Protein AF-A0A2X1B9Z1-F1 (afdb_monomer_lite)

Radius of gyration: 14.03 Å; chains: 1; bounding box: 38×22×34 Å

pLDDT: mean 78.72, std 18.38, range [37.22, 97.19]

Sequence (74 aa):
MNINEFPIRSGMANIYYSATKSDGGRLLLTNQRLIFCAHALNINPKLYWELSLKEVNRAELGLNLLISQRKSSM

Structure (mmCIF, N/CA/C/O backbone):
data_AF-A0A2X1B9Z1-F1
#
_entry.id   AF-A0A2X1B9Z1-F1
#
loop_
_atom_site.group_PDB
_atom_site.id
_atom_site.type_symbol
_atom_site.label_atom_id
_atom_site.label_alt_id
_atom_site.label_comp_id
_atom_site.label_asym_id
_atom_site.label_entity_id
_atom_site.label_seq_id
_atom_site.pdbx_PDB_ins_code
_atom_site.Cartn_x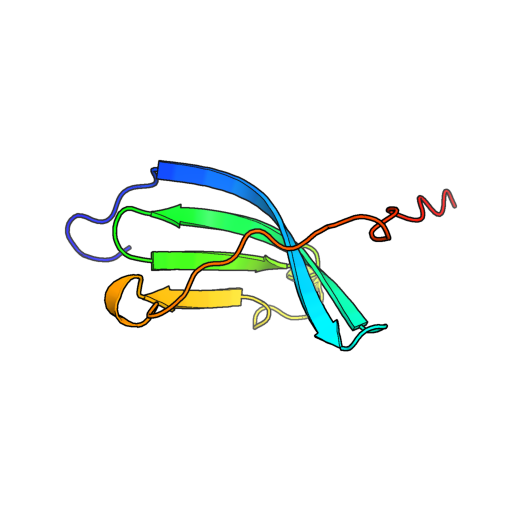
_atom_site.Cartn_y
_atom_site.Cartn_z
_atom_site.occupancy
_atom_site.B_iso_or_equiv
_atom_site.auth_seq_id
_atom_site.auth_comp_id
_atom_site.auth_asym_id
_atom_site.auth_atom_id
_atom_site.pdbx_PDB_model_num
ATOM 1 N N . MET A 1 1 ? -0.193 4.394 14.589 1.00 64.06 1 MET A N 1
ATOM 2 C CA . MET A 1 1 ? -1.400 3.739 14.040 1.00 64.06 1 MET A CA 1
ATOM 3 C C . MET A 1 1 ? -2.589 4.5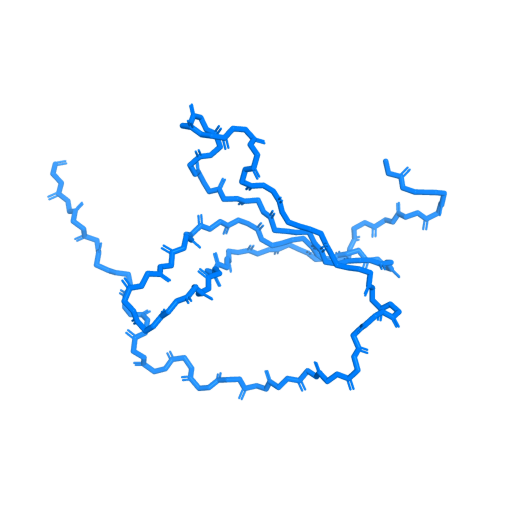87 14.427 1.00 64.06 1 MET A C 1
ATOM 5 O O . MET A 1 1 ? -2.592 5.092 15.545 1.00 64.06 1 MET A O 1
ATOM 9 N N . ASN A 1 2 ? -3.528 4.801 13.507 1.00 77.69 2 ASN A N 1
ATOM 10 C CA . ASN A 1 2 ? -4.746 5.549 13.812 1.00 77.69 2 ASN A CA 1
ATOM 11 C C . ASN A 1 2 ? -5.608 4.786 14.827 1.00 77.69 2 ASN A C 1
ATOM 13 O O . ASN A 1 2 ? -5.448 3.580 15.026 1.00 77.69 2 ASN A O 1
ATOM 17 N N . ILE A 1 3 ? -6.529 5.495 15.479 1.00 90.38 3 ILE A N 1
ATOM 18 C CA . ILE A 1 3 ? -7.475 4.891 16.423 1.00 90.38 3 ILE A CA 1
ATOM 19 C C . ILE A 1 3 ? -8.271 3.799 15.689 1.00 90.38 3 ILE A C 1
ATOM 21 O O . ILE A 1 3 ? -8.799 4.042 14.602 1.00 90.38 3 ILE A O 1
ATOM 25 N N . ASN A 1 4 ? -8.348 2.600 16.276 1.00 93.38 4 ASN A N 1
ATOM 26 C CA . ASN A 1 4 ? -9.020 1.417 15.714 1.00 93.38 4 ASN A CA 1
ATOM 27 C C . ASN A 1 4 ? -8.479 0.952 14.348 1.00 93.38 4 ASN A C 1
ATOM 29 O O . ASN A 1 4 ? -9.207 0.352 13.551 1.00 93.38 4 ASN A O 1
ATOM 33 N N . GLU A 1 5 ? -7.215 1.249 14.048 1.00 95.12 5 GLU A N 1
ATOM 34 C CA . GLU A 1 5 ? -6.546 0.740 12.858 1.00 95.12 5 GLU A CA 1
ATOM 35 C C . GLU A 1 5 ? -5.884 -0.613 13.142 1.00 95.12 5 GLU A C 1
ATOM 37 O O . GLU A 1 5 ? -5.091 -0.739 14.075 1.00 95.12 5 GLU A O 1
ATOM 42 N N . PHE A 1 6 ? -6.168 -1.615 12.311 1.00 94.44 6 PHE A N 1
ATOM 43 C CA . PHE A 1 6 ? -5.563 -2.941 12.405 1.00 94.44 6 PHE A CA 1
ATOM 44 C C . PHE A 1 6 ? -5.187 -3.495 11.022 1.00 94.44 6 PHE A C 1
ATOM 46 O O . PHE A 1 6 ? -5.824 -3.163 10.013 1.00 94.44 6 PHE A O 1
ATOM 53 N N . PRO A 1 7 ? -4.129 -4.323 10.942 1.00 95.38 7 PRO A N 1
ATOM 54 C CA . PRO A 1 7 ? -3.687 -4.907 9.683 1.00 95.38 7 PRO A CA 1
ATOM 55 C C . PRO A 1 7 ? -4.698 -5.945 9.174 1.00 95.38 7 PRO A C 1
ATOM 57 O O . PRO A 1 7 ? -5.159 -6.792 9.932 1.00 95.38 7 PRO A O 1
ATOM 60 N N . ILE A 1 8 ? -5.002 -5.905 7.875 1.00 97.19 8 ILE A N 1
ATOM 61 C CA . ILE A 1 8 ? -5.818 -6.914 7.182 1.00 97.19 8 ILE A CA 1
ATOM 62 C C . ILE A 1 8 ? -4.910 -7.888 6.430 1.00 97.19 8 ILE A C 1
ATOM 64 O O . ILE A 1 8 ? -5.057 -9.102 6.544 1.00 97.19 8 ILE A O 1
ATOM 68 N N . ARG A 1 9 ? -3.967 -7.366 5.633 1.00 95.69 9 ARG A N 1
ATOM 69 C CA . ARG A 1 9 ? -3.073 -8.187 4.805 1.00 95.69 9 ARG A CA 1
ATOM 70 C C . ARG A 1 9 ? -1.783 -7.452 4.477 1.00 95.69 9 ARG A C 1
ATOM 72 O O . ARG A 1 9 ? -1.781 -6.237 4.332 1.00 95.69 9 ARG A O 1
ATOM 79 N N . SER A 1 10 ? -0.698 -8.198 4.288 1.00 93.56 10 SER A N 1
ATOM 80 C CA . SER A 1 10 ? 0.543 -7.662 3.722 1.00 93.56 10 SER A CA 1
ATOM 81 C C . SER A 1 10 ? 1.073 -8.540 2.592 1.00 93.56 10 SER A C 1
ATOM 83 O O . SER A 1 10 ? 0.749 -9.728 2.516 1.00 93.56 10 SER A O 1
ATOM 85 N N . GLY A 1 11 ? 1.874 -7.950 1.707 1.00 90.81 11 GLY A N 1
ATOM 86 C CA . GLY A 1 11 ? 2.494 -8.649 0.587 1.00 90.81 11 GLY A CA 1
ATOM 87 C C . GLY A 1 11 ? 3.608 -7.839 -0.067 1.00 90.81 11 GLY A C 1
ATOM 88 O O . GLY A 1 11 ? 3.800 -6.663 0.242 1.00 90.81 11 GLY A O 1
ATOM 89 N N . MET A 1 12 ? 4.349 -8.483 -0.966 1.00 89.88 12 MET A N 1
ATOM 90 C CA . MET A 1 12 ? 5.319 -7.789 -1.813 1.00 89.88 12 MET A CA 1
ATOM 91 C C . MET A 1 12 ? 4.580 -7.020 -2.906 1.00 89.88 12 MET A C 1
ATOM 93 O O . MET A 1 12 ? 3.612 -7.528 -3.473 1.00 89.88 12 MET A O 1
ATOM 97 N N . ALA A 1 13 ? 5.039 -5.810 -3.196 1.00 88.81 13 ALA A N 1
ATOM 98 C CA . ALA A 1 13 ? 4.475 -4.963 -4.235 1.00 88.81 13 ALA A CA 1
ATOM 99 C C . ALA A 1 13 ? 5.565 -4.103 -4.873 1.00 88.81 13 ALA A C 1
ATOM 101 O O . ALA A 1 13 ? 6.613 -3.868 -4.274 1.00 88.81 13 ALA A O 1
ATOM 102 N N . ASN A 1 14 ? 5.275 -3.592 -6.066 1.00 86.81 14 ASN A N 1
ATOM 103 C CA . ASN A 1 14 ? 6.080 -2.569 -6.716 1.00 86.81 14 ASN A CA 1
ATOM 104 C C . ASN A 1 14 ? 5.218 -1.321 -6.908 1.00 86.81 14 ASN A C 1
ATOM 106 O O . ASN A 1 14 ? 4.068 -1.437 -7.338 1.00 86.81 14 ASN A O 1
ATOM 110 N N . ILE A 1 15 ? 5.779 -0.147 -6.632 1.00 84.31 15 ILE A N 1
ATOM 111 C CA . ILE A 1 15 ? 5.192 1.133 -7.032 1.00 84.31 15 ILE A CA 1
ATOM 112 C C . ILE A 1 15 ? 5.860 1.589 -8.329 1.00 84.31 15 ILE A C 1
ATOM 114 O O . ILE A 1 15 ? 7.086 1.590 -8.428 1.00 84.31 15 ILE A O 1
ATOM 118 N N . TYR A 1 16 ? 5.064 1.943 -9.337 1.00 83.62 16 TYR A N 1
ATOM 119 C CA . TYR A 1 16 ? 5.555 2.403 -10.637 1.00 83.62 16 TYR A CA 1
ATOM 120 C C . TYR A 1 16 ? 5.420 3.918 -10.727 1.00 83.62 16 TYR A C 1
ATOM 122 O O . TYR A 1 16 ? 4.323 4.451 -10.593 1.00 83.62 16 TYR A O 1
ATOM 130 N N . TYR A 1 17 ? 6.532 4.603 -10.984 1.00 81.00 17 TYR A N 1
ATOM 131 C CA . TYR A 1 17 ? 6.553 6.044 -11.259 1.00 81.00 17 TYR A CA 1
ATOM 132 C C . TYR A 1 17 ? 6.529 6.328 -12.765 1.00 81.00 17 TYR A C 1
ATOM 134 O O . TYR A 1 17 ? 6.114 7.399 -13.198 1.00 81.00 17 TYR A O 1
ATOM 142 N N . SER A 1 18 ? 6.996 5.370 -13.567 1.00 81.25 18 SER A N 1
ATOM 143 C CA . SER A 1 18 ? 6.935 5.368 -15.029 1.00 81.25 18 SER A CA 1
ATOM 144 C C . SER A 1 18 ? 7.039 3.928 -15.548 1.00 81.25 18 SER A C 1
ATOM 146 O O . SER A 1 18 ? 7.224 2.993 -14.768 1.00 81.25 18 SER A O 1
ATOM 148 N N . ALA A 1 19 ? 6.981 3.739 -16.869 1.00 77.12 19 ALA A N 1
ATOM 149 C CA . ALA A 1 19 ? 7.148 2.424 -17.498 1.00 77.12 19 ALA A CA 1
ATOM 150 C C . ALA A 1 19 ? 8.505 1.751 -17.200 1.00 77.12 19 ALA A C 1
ATOM 152 O O . ALA A 1 19 ? 8.619 0.533 -17.301 1.00 77.12 19 ALA A O 1
ATOM 153 N N . THR A 1 20 ? 9.534 2.526 -16.843 1.00 78.56 20 THR A N 1
ATOM 154 C CA . THR A 1 20 ? 10.905 2.032 -16.622 1.00 78.56 20 THR A CA 1
ATOM 155 C C . THR A 1 20 ? 11.417 2.255 -15.202 1.00 78.56 20 THR A C 1
ATOM 157 O O . THR A 1 20 ? 12.488 1.755 -14.862 1.00 78.56 20 THR A O 1
ATOM 160 N N . LYS A 1 21 ? 10.679 2.995 -14.365 1.00 80.31 21 LYS A N 1
ATOM 161 C CA . LYS A 1 21 ? 11.073 3.308 -12.990 1.00 80.31 21 LYS A CA 1
ATOM 162 C C . LYS A 1 21 ? 10.044 2.774 -12.005 1.00 80.31 21 LYS A C 1
ATOM 164 O O . LYS A 1 21 ? 8.901 3.236 -11.972 1.00 80.31 21 LYS A O 1
ATOM 169 N N . SER A 1 22 ? 10.490 1.859 -11.154 1.00 83.94 22 SER A N 1
ATOM 170 C CA . SER A 1 22 ? 9.686 1.283 -10.083 1.00 83.94 22 SER A CA 1
ATOM 171 C C . SER A 1 22 ? 10.524 1.003 -8.849 1.00 83.94 22 SER A C 1
ATOM 173 O O . SER A 1 22 ? 11.662 0.558 -8.992 1.00 83.94 22 SER A O 1
ATOM 175 N N . ASP A 1 23 ? 9.918 1.136 -7.675 1.00 85.50 23 ASP A N 1
ATOM 176 C CA . ASP A 1 23 ? 10.517 0.686 -6.421 1.00 85.50 23 ASP A CA 1
ATOM 177 C C . ASP A 1 23 ? 9.798 -0.566 -5.920 1.00 85.50 23 ASP A C 1
ATOM 179 O O . ASP A 1 23 ? 8.567 -0.617 -5.859 1.00 85.50 23 ASP A O 1
ATOM 183 N N . GLY A 1 24 ? 10.579 -1.586 -5.563 1.00 86.75 24 GLY A N 1
ATOM 184 C CA . GLY A 1 24 ? 10.083 -2.791 -4.905 1.00 86.75 24 GLY A CA 1
ATOM 185 C C . GLY A 1 24 ? 9.977 -2.589 -3.399 1.00 86.75 24 GLY A C 1
ATOM 186 O O . GLY A 1 24 ? 10.835 -1.955 -2.778 1.00 86.75 24 GLY A O 1
ATOM 187 N N . GLY A 1 25 ? 8.925 -3.131 -2.800 1.00 89.75 25 GLY A N 1
ATOM 188 C CA . GLY A 1 25 ? 8.626 -2.915 -1.397 1.00 89.75 25 GLY A CA 1
ATOM 189 C C . GLY A 1 25 ? 7.611 -3.889 -0.822 1.00 89.75 25 GLY A C 1
ATOM 190 O O . GLY A 1 25 ? 7.200 -4.873 -1.444 1.00 89.75 25 GLY A O 1
ATOM 191 N N . ARG A 1 26 ? 7.168 -3.563 0.389 1.00 90.56 26 ARG A N 1
ATOM 192 C CA . ARG A 1 26 ? 6.061 -4.226 1.068 1.00 90.56 26 ARG A CA 1
ATOM 193 C C . ARG A 1 26 ? 4.849 -3.304 1.080 1.00 90.56 26 ARG A C 1
ATOM 195 O O . ARG A 1 26 ? 4.952 -2.148 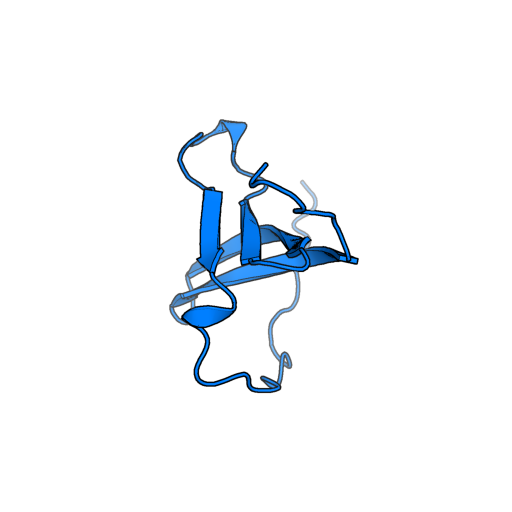1.479 1.00 90.56 26 ARG A O 1
ATOM 202 N N . LEU A 1 27 ? 3.703 -3.843 0.683 1.00 92.75 27 LEU A N 1
ATOM 203 C CA . LEU A 1 27 ? 2.402 -3.200 0.812 1.00 92.75 27 LEU A CA 1
ATOM 204 C C . LEU A 1 27 ? 1.661 -3.801 2.008 1.00 92.75 27 LEU A C 1
ATOM 206 O O . LEU A 1 27 ? 1.590 -5.024 2.159 1.00 92.75 27 LEU A O 1
ATOM 210 N N . LEU A 1 28 ? 1.108 -2.937 2.847 1.00 93.94 28 LEU A N 1
ATOM 211 C CA . LEU A 1 28 ? 0.253 -3.266 3.977 1.00 93.94 28 LEU A CA 1
ATOM 212 C C . LEU A 1 28 ? -1.125 -2.648 3.742 1.00 93.94 28 LEU A C 1
ATOM 214 O O . LEU A 1 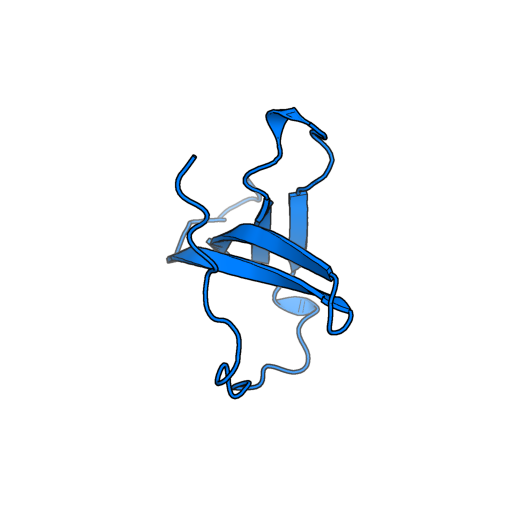28 ? -1.252 -1.440 3.561 1.00 93.94 28 LEU A O 1
ATOM 218 N N . LEU A 1 29 ? -2.151 -3.488 3.775 1.00 95.75 29 LEU A N 1
ATOM 219 C CA . LEU A 1 29 ? -3.546 -3.079 3.818 1.00 95.75 29 LEU A CA 1
ATOM 220 C C . LEU A 1 29 ? -4.020 -3.114 5.269 1.00 95.75 29 LEU A C 1
ATOM 222 O O . LEU A 1 29 ? -3.947 -4.160 5.922 1.00 95.75 29 LEU A O 1
ATOM 226 N N . THR A 1 30 ? -4.540 -1.991 5.747 1.00 96.50 30 THR A N 1
ATOM 227 C CA . THR A 1 30 ? -5.290 -1.900 7.004 1.00 96.50 30 THR A CA 1
ATOM 228 C C . THR A 1 30 ? -6.770 -1.697 6.705 1.00 96.50 30 THR A C 1
ATOM 230 O O . THR A 1 30 ? -7.170 -1.504 5.558 1.00 96.50 30 THR A O 1
ATOM 233 N N . ASN A 1 31 ? -7.608 -1.714 7.738 1.00 96.38 31 ASN A N 1
ATOM 234 C CA . ASN A 1 31 ? -9.015 -1.334 7.610 1.00 96.38 31 ASN A CA 1
ATOM 235 C C . ASN A 1 31 ? -9.237 0.159 7.290 1.00 96.38 31 ASN A C 1
ATOM 237 O O . ASN A 1 31 ? -10.385 0.559 7.115 1.00 96.38 31 ASN A O 1
ATOM 241 N N . GLN A 1 32 ? -8.185 0.988 7.224 1.00 96.81 32 GLN A N 1
ATOM 242 C CA . GLN A 1 32 ? -8.304 2.436 7.001 1.00 96.81 32 GLN A CA 1
ATOM 243 C C . GLN A 1 32 ? -7.456 2.968 5.840 1.00 96.81 32 GLN A C 1
ATOM 245 O O . GLN A 1 32 ? -7.836 3.968 5.232 1.00 96.81 32 GLN A O 1
ATOM 250 N N . ARG A 1 33 ? -6.321 2.338 5.516 1.00 95.44 33 ARG A N 1
ATOM 251 C CA . ARG A 1 33 ? -5.382 2.830 4.497 1.00 95.44 33 ARG A CA 1
ATOM 252 C C . ARG A 1 33 ? -4.558 1.719 3.856 1.00 95.44 33 ARG A C 1
ATOM 254 O O . ARG A 1 33 ? -4.458 0.599 4.360 1.00 95.44 33 ARG A O 1
ATOM 261 N N . LEU A 1 34 ? -3.934 2.079 2.745 1.00 94.62 34 LEU A N 1
ATOM 262 C CA . LEU A 1 34 ? -2.821 1.364 2.140 1.00 94.62 34 LEU A CA 1
ATOM 263 C C . LEU A 1 34 ? -1.518 2.043 2.549 1.00 94.62 34 LEU A C 1
ATOM 265 O O . LEU A 1 34 ? -1.420 3.266 2.515 1.00 94.62 34 LEU A O 1
ATOM 269 N N . ILE A 1 35 ? -0.521 1.246 2.920 1.00 93.00 35 ILE A N 1
ATOM 270 C CA . ILE A 1 35 ? 0.818 1.721 3.272 1.00 93.00 35 ILE A CA 1
ATOM 271 C C . ILE A 1 35 ? 1.827 0.943 2.438 1.00 93.00 35 ILE A C 1
ATOM 273 O O . ILE A 1 35 ? 1.880 -0.284 2.512 1.00 93.00 35 ILE A O 1
ATOM 277 N N . PHE A 1 36 ? 2.640 1.647 1.662 1.00 91.75 36 PHE A N 1
ATOM 278 C CA . PHE A 1 36 ? 3.752 1.085 0.912 1.00 91.75 36 PHE A CA 1
ATOM 279 C C . PHE A 1 36 ? 5.079 1.505 1.544 1.00 91.75 36 PHE A C 1
ATOM 281 O O . PHE A 1 36 ? 5.312 2.687 1.783 1.00 91.75 36 PHE A O 1
ATOM 288 N N . CYS A 1 37 ? 5.964 0.537 1.760 1.00 88.56 37 CYS A N 1
ATOM 289 C CA . CYS A 1 37 ? 7.314 0.748 2.272 1.00 88.56 37 CYS A CA 1
ATOM 290 C C . CYS A 1 37 ? 8.326 0.145 1.294 1.00 88.56 37 CYS A C 1
ATOM 292 O O . CYS A 1 37 ? 8.356 -1.077 1.122 1.00 88.56 37 CYS A O 1
ATOM 294 N N . ALA A 1 38 ? 9.164 0.972 0.665 1.00 87.25 38 ALA A N 1
ATOM 295 C CA . ALA A 1 38 ? 10.187 0.485 -0.262 1.00 87.25 38 ALA A CA 1
ATOM 296 C C . ALA A 1 38 ? 11.276 -0.327 0.468 1.00 87.25 38 ALA A C 1
ATOM 298 O O . ALA A 1 38 ? 11.642 -0.025 1.600 1.00 87.25 38 ALA A O 1
ATOM 299 N N . HIS A 1 39 ? 11.871 -1.332 -0.179 1.00 81.44 39 HIS A N 1
ATOM 300 C CA . HIS A 1 39 ? 13.008 -2.068 0.403 1.00 81.44 39 HIS A CA 1
ATOM 301 C C . HIS A 1 39 ? 14.256 -1.185 0.570 1.00 81.44 39 HIS A C 1
ATOM 303 O O . HIS A 1 39 ? 15.091 -1.443 1.434 1.00 81.44 39 HIS A O 1
ATOM 309 N N . ALA A 1 40 ? 14.362 -0.111 -0.216 1.00 65.50 40 ALA A N 1
ATOM 310 C CA . ALA A 1 40 ? 15.461 0.849 -0.165 1.00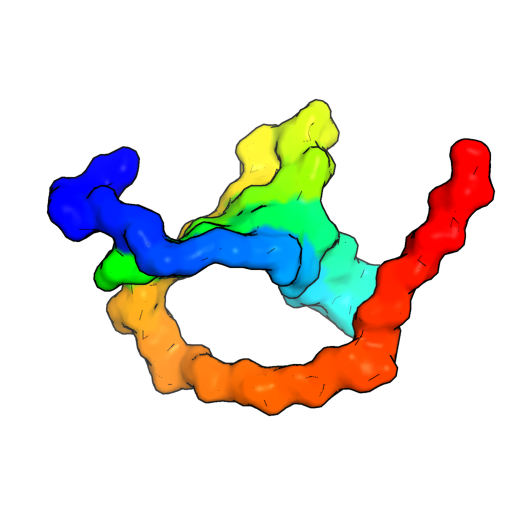 65.50 40 ALA A CA 1
ATOM 311 C C . ALA A 1 40 ? 15.335 1.889 0.970 1.00 65.50 40 ALA A C 1
ATOM 313 O O . ALA A 1 40 ? 15.971 2.940 0.902 1.00 65.50 40 ALA A O 1
ATOM 314 N N . LEU A 1 41 ? 14.552 1.618 2.025 1.00 59.97 41 LEU A N 1
ATOM 315 C CA . LEU A 1 41 ? 14.413 2.509 3.191 1.00 59.97 41 LEU A CA 1
ATOM 316 C C . LEU A 1 41 ? 15.766 2.919 3.802 1.00 59.97 41 LEU A C 1
ATOM 318 O O . LEU A 1 41 ? 15.900 4.047 4.268 1.00 59.97 41 LEU A O 1
ATOM 322 N N . ASN A 1 42 ? 16.781 2.050 3.729 1.00 52.09 42 ASN A N 1
ATOM 323 C CA . ASN A 1 42 ? 18.147 2.345 4.186 1.00 52.09 42 ASN A CA 1
ATOM 324 C C . ASN A 1 42 ? 18.851 3.450 3.374 1.00 52.09 42 ASN A C 1
ATOM 326 O O . ASN A 1 42 ? 19.804 4.046 3.862 1.00 52.09 42 ASN A O 1
ATOM 330 N N . ILE A 1 43 ? 18.407 3.716 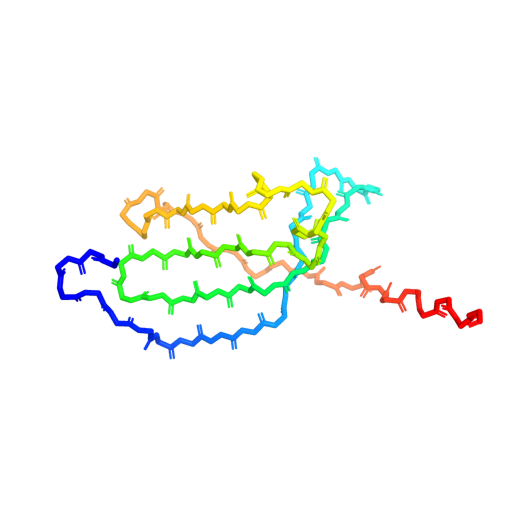2.142 1.00 57.94 43 ILE A N 1
ATOM 331 C CA . ILE A 1 43 ? 18.969 4.743 1.250 1.00 57.94 43 ILE A CA 1
ATOM 332 C C . ILE A 1 43 ? 18.165 6.043 1.360 1.00 57.94 43 ILE A C 1
ATOM 334 O O . ILE A 1 43 ? 18.730 7.132 1.279 1.00 57.94 43 ILE A O 1
ATOM 338 N N . ASN A 1 44 ? 16.849 5.949 1.567 1.00 58.41 44 ASN A N 1
ATOM 339 C CA . ASN A 1 44 ? 16.008 7.114 1.804 1.00 58.41 44 ASN A CA 1
ATOM 340 C C . ASN A 1 44 ? 14.840 6.767 2.748 1.00 58.41 44 ASN A C 1
ATOM 342 O O . ASN A 1 44 ? 13.884 6.108 2.325 1.00 58.41 44 ASN A O 1
ATOM 346 N N . PRO A 1 45 ? 14.850 7.267 3.998 1.00 58.50 45 PRO A N 1
ATOM 347 C CA . PRO A 1 45 ? 13.800 6.990 4.978 1.00 58.50 45 PRO A CA 1
ATOM 348 C C . PRO A 1 45 ? 12.444 7.621 4.614 1.00 58.50 45 PRO A C 1
ATOM 350 O O . PRO A 1 45 ? 11.442 7.333 5.260 1.00 58.50 45 PRO A O 1
ATOM 353 N N . LYS A 1 46 ? 12.385 8.468 3.574 1.00 61.53 46 LYS A N 1
ATOM 354 C CA . LYS A 1 46 ? 11.147 9.068 3.052 1.00 61.53 46 LYS A CA 1
ATOM 355 C C . LYS A 1 46 ? 10.458 8.223 1.973 1.00 61.53 46 LYS A C 1
ATOM 357 O O . LYS A 1 46 ? 9.465 8.673 1.415 1.00 61.53 46 LYS A O 1
ATOM 362 N N . LEU A 1 47 ? 10.946 7.018 1.667 1.00 66.56 47 LEU A N 1
ATOM 363 C CA . LEU A 1 47 ? 10.297 6.095 0.721 1.00 66.56 47 LEU A CA 1
ATOM 364 C C . LEU A 1 47 ? 9.200 5.254 1.398 1.00 66.56 47 LEU A C 1
ATOM 366 O O . LEU A 1 47 ? 9.151 4.027 1.266 1.00 66.56 47 LEU A O 1
ATOM 370 N N . TYR A 1 48 ? 8.326 5.936 2.136 1.00 79.44 48 TYR A N 1
ATOM 371 C CA . TYR A 1 48 ? 7.061 5.391 2.604 1.00 79.44 48 TYR A CA 1
ATOM 372 C C . TYR A 1 48 ? 5.931 6.201 1.971 1.00 79.44 48 TYR A C 1
ATOM 374 O O . TYR A 1 48 ? 6.019 7.422 1.846 1.00 79.44 48 TYR A O 1
ATOM 382 N N . TRP A 1 49 ? 4.888 5.512 1.528 1.00 87.94 49 TRP A N 1
ATOM 383 C CA . TRP A 1 49 ? 3.712 6.135 0.942 1.00 87.94 49 TRP A CA 1
ATOM 384 C C . TRP A 1 49 ? 2.470 5.611 1.639 1.00 87.94 49 TRP A C 1
ATOM 386 O O . TRP A 1 49 ? 2.383 4.421 1.946 1.00 87.94 49 TRP A O 1
ATOM 396 N N . GLU A 1 50 ? 1.512 6.489 1.891 1.00 91.31 50 GLU A N 1
ATOM 397 C CA . GLU A 1 50 ? 0.248 6.136 2.518 1.00 91.31 50 GLU A CA 1
ATOM 398 C C . GLU A 1 50 ? -0.920 6.752 1.758 1.00 91.31 50 GLU A C 1
ATOM 400 O O . GLU A 1 50 ? -0.821 7.865 1.247 1.00 91.31 50 GLU A O 1
ATOM 405 N N . LEU A 1 51 ? -2.020 6.005 1.681 1.00 92.50 51 LEU A N 1
ATOM 406 C CA . LEU A 1 51 ? -3.258 6.431 1.036 1.00 92.50 51 LEU A CA 1
ATOM 407 C C . LEU A 1 51 ? -4.448 5.985 1.858 1.00 92.50 51 LEU A C 1
ATOM 409 O O . LEU A 1 51 ? -4.622 4.789 2.107 1.00 92.50 51 LEU A O 1
ATOM 413 N N . SER A 1 52 ? -5.288 6.940 2.245 1.00 94.81 52 SER A N 1
ATOM 414 C CA . SER A 1 52 ? -6.541 6.634 2.922 1.00 94.81 52 SER A CA 1
ATOM 415 C C . SER A 1 52 ? -7.462 5.859 1.986 1.00 94.81 52 SER A C 1
ATOM 417 O O . SER A 1 52 ? -7.680 6.258 0.844 1.00 94.81 52 SER A O 1
ATOM 419 N N . LEU A 1 53 ? -8.089 4.787 2.476 1.00 94.56 53 LEU A N 1
ATOM 420 C CA . LEU A 1 53 ? -9.086 4.057 1.684 1.00 94.56 53 LEU A CA 1
ATOM 421 C C . LEU A 1 53 ? -10.294 4.936 1.327 1.00 94.56 53 LEU A C 1
ATOM 423 O O . LEU A 1 53 ? -10.982 4.649 0.356 1.00 94.56 53 LEU A O 1
ATOM 427 N N . LYS A 1 54 ? -10.534 6.025 2.071 1.00 95.06 54 LYS A N 1
ATOM 428 C CA . LYS A 1 54 ? -11.592 7.001 1.761 1.00 95.06 54 LYS A CA 1
ATOM 429 C C . LYS A 1 54 ? -11.288 7.847 0.521 1.00 95.06 54 LYS A C 1
ATOM 431 O O . LYS A 1 54 ? -12.207 8.408 -0.061 1.00 95.06 54 LYS A O 1
ATOM 436 N N . GLU A 1 55 ? -10.017 7.963 0.150 1.00 95.31 55 GLU A N 1
ATOM 437 C CA . GLU A 1 55 ? -9.557 8.731 -1.014 1.00 95.31 55 GLU A CA 1
ATOM 438 C C . GLU A 1 55 ? -9.500 7.861 -2.279 1.00 95.31 55 GLU A C 1
ATOM 440 O O . GLU A 1 55 ? -9.351 8.374 -3.387 1.00 95.31 55 GLU A O 1
ATOM 445 N N . VAL A 1 56 ? -9.647 6.540 -2.133 1.00 92.56 56 VAL A N 1
ATOM 446 C CA . VAL A 1 56 ? -9.675 5.595 -3.251 1.00 92.56 56 VAL A CA 1
ATOM 447 C C . VAL A 1 56 ? -11.048 5.642 -3.915 1.00 92.56 56 VAL A C 1
ATOM 449 O O . VAL A 1 56 ? -12.038 5.170 -3.365 1.00 92.56 56 VAL A O 1
ATOM 452 N N . ASN A 1 57 ? -11.104 6.174 -5.133 1.00 94.56 57 ASN A N 1
ATOM 453 C CA . ASN A 1 57 ? -12.319 6.208 -5.952 1.00 94.56 57 ASN A CA 1
ATOM 454 C C . ASN A 1 57 ? -12.375 5.090 -7.011 1.00 94.56 57 ASN A C 1
ATOM 456 O O . ASN A 1 57 ? -13.449 4.789 -7.530 1.00 94.56 57 ASN A O 1
ATOM 460 N N . ARG A 1 58 ? -11.232 4.474 -7.341 1.00 90.50 58 ARG A N 1
ATOM 461 C CA . ARG A 1 58 ? -11.098 3.445 -8.378 1.00 90.50 58 ARG A CA 1
ATOM 462 C C . ARG A 1 58 ? -10.008 2.448 -7.995 1.00 90.50 58 ARG A C 1
ATOM 464 O O . ARG A 1 58 ? -8.928 2.837 -7.561 1.00 90.50 58 ARG A O 1
ATOM 471 N N . ALA A 1 59 ? -10.291 1.165 -8.190 1.00 88.38 59 ALA A N 1
ATOM 472 C CA . ALA A 1 59 ? -9.317 0.086 -8.093 1.00 88.38 59 ALA A CA 1
ATOM 473 C C . ALA A 1 59 ? -9.475 -0.819 -9.315 1.00 88.38 59 ALA A C 1
ATOM 475 O O . ALA A 1 59 ? -10.588 -1.210 -9.666 1.00 88.38 59 ALA A O 1
ATOM 476 N N . GLU A 1 60 ? -8.366 -1.136 -9.973 1.00 87.56 60 GLU A N 1
ATOM 477 C CA . GLU A 1 60 ? -8.357 -1.909 -11.211 1.00 87.56 60 GLU A CA 1
ATOM 478 C C . GLU A 1 60 ? -7.408 -3.090 -11.100 1.00 87.56 60 GLU A C 1
ATOM 480 O O . GLU A 1 60 ? -6.333 -3.006 -10.504 1.00 87.56 60 GLU A O 1
ATOM 485 N N . LEU A 1 61 ? -7.801 -4.192 -11.732 1.00 80.69 61 LEU A N 1
ATOM 486 C CA . LEU A 1 61 ? -6.921 -5.328 -11.937 1.00 80.69 61 LEU A CA 1
ATOM 487 C C . LEU A 1 61 ? -6.040 -5.038 -13.154 1.00 80.69 61 LEU A C 1
ATOM 489 O O . LEU A 1 61 ? -6.441 -5.242 -14.297 1.00 80.69 61 LEU A O 1
ATOM 493 N N . GLY A 1 62 ? -4.839 -4.526 -12.893 1.00 72.81 62 GLY A N 1
ATOM 494 C CA . GLY A 1 62 ? -3.807 -4.366 -13.910 1.00 72.81 62 GLY A CA 1
ATOM 495 C C . GLY A 1 62 ? -3.237 -5.718 -14.348 1.00 72.81 62 GLY A C 1
ATOM 496 O O . GLY A 1 62 ? -2.981 -6.605 -13.530 1.00 72.81 62 GLY A O 1
ATOM 497 N N . LEU A 1 63 ? -3.008 -5.872 -15.650 1.00 60.28 63 LEU A N 1
ATOM 498 C CA . LEU A 1 63 ? -2.384 -7.057 -16.226 1.00 60.28 63 LEU A CA 1
ATOM 499 C C . LEU A 1 63 ? -0.855 -6.980 -16.041 1.00 60.28 63 LEU A C 1
ATOM 501 O O . LEU A 1 63 ? -0.149 -6.353 -16.826 1.00 60.28 63 LEU A O 1
ATOM 505 N N . ASN A 1 64 ? -0.332 -7.619 -14.991 1.00 57.84 64 ASN A N 1
ATOM 506 C CA . ASN A 1 64 ? 1.100 -7.642 -14.643 1.00 57.84 64 ASN A CA 1
ATOM 507 C C . ASN A 1 64 ? 1.922 -8.609 -15.530 1.00 57.84 64 ASN A C 1
ATOM 509 O O . ASN A 1 64 ? 2.646 -9.457 -15.017 1.00 57.84 64 ASN A O 1
ATOM 513 N N . LEU A 1 65 ? 1.810 -8.529 -16.861 1.00 49.69 65 LEU A N 1
ATOM 514 C CA . LEU A 1 65 ? 2.452 -9.499 -17.770 1.00 49.69 65 LEU A CA 1
ATOM 515 C C . LEU A 1 65 ? 3.960 -9.289 -17.992 1.00 49.69 65 LEU A C 1
ATOM 517 O O . LEU A 1 65 ? 4.625 -10.195 -18.481 1.00 49.69 65 LEU A O 1
ATOM 521 N N . LEU A 1 66 ? 4.517 -8.124 -17.645 1.00 46.50 66 LEU A N 1
ATOM 522 C CA . LEU A 1 66 ? 5.903 -7.758 -17.994 1.00 46.50 66 LEU A CA 1
ATOM 523 C C . LEU A 1 66 ? 6.794 -7.428 -16.793 1.00 46.50 66 LEU A C 1
ATOM 525 O O . LEU A 1 66 ? 7.948 -7.033 -16.955 1.00 46.50 66 LEU A O 1
ATOM 529 N N . ILE A 1 67 ? 6.297 -7.624 -15.574 1.00 53.41 67 ILE A N 1
ATOM 530 C CA . ILE A 1 67 ? 7.065 -7.370 -14.354 1.00 53.41 67 ILE A CA 1
ATOM 531 C C . ILE A 1 67 ? 7.834 -8.647 -14.013 1.00 53.41 67 ILE A C 1
ATOM 533 O O . ILE A 1 67 ? 7.538 -9.355 -13.053 1.00 53.41 67 ILE A O 1
ATOM 537 N N . SER A 1 68 ? 8.817 -8.989 -14.845 1.00 42.81 68 SER A N 1
ATOM 538 C CA . SER A 1 68 ? 9.800 -9.997 -14.461 1.00 42.81 68 SER A CA 1
ATOM 539 C C . SER A 1 68 ? 10.762 -9.332 -13.478 1.00 42.81 68 SER A C 1
ATOM 541 O O . SER A 1 68 ? 11.423 -8.349 -13.824 1.00 42.81 68 SER A O 1
ATOM 543 N N . GLN A 1 69 ? 10.865 -9.856 -12.256 1.00 44.56 69 GLN A N 1
ATOM 544 C CA . GLN A 1 69 ? 12.036 -9.576 -11.436 1.00 44.56 69 GLN A CA 1
ATOM 545 C C . GLN A 1 69 ? 13.262 -10.082 -12.200 1.00 44.56 69 GLN A C 1
ATOM 547 O O . GLN A 1 69 ? 13.496 -11.289 -12.274 1.00 44.56 69 GLN A O 1
ATOM 552 N N . ARG A 1 70 ? 14.065 -9.175 -12.765 1.00 39.62 70 ARG A N 1
ATOM 553 C CA . ARG A 1 70 ? 15.436 -9.513 -13.150 1.00 39.62 70 ARG A CA 1
ATOM 554 C C . ARG A 1 70 ? 16.186 -9.805 -11.850 1.00 39.62 70 ARG A C 1
ATOM 556 O O . ARG A 1 70 ? 16.655 -8.891 -11.179 1.00 39.62 70 ARG A O 1
ATOM 563 N N . LYS A 1 71 ? 16.271 -11.082 -11.468 1.00 37.97 71 LYS A N 1
ATOM 564 C CA . LYS A 1 71 ? 17.282 -11.544 -10.514 1.00 37.97 71 LYS A CA 1
ATOM 565 C C . LYS A 1 71 ? 18.643 -11.334 -11.179 1.00 37.97 71 LYS A C 1
ATOM 567 O O . LYS A 1 71 ? 19.068 -12.156 -11.980 1.00 37.97 71 LYS A O 1
ATOM 572 N N . SER A 1 72 ? 19.298 -10.217 -10.886 1.00 37.22 72 SER A N 1
ATOM 573 C CA . SER A 1 72 ? 20.741 -10.105 -11.075 1.00 37.22 72 SER A CA 1
ATOM 574 C C . SER A 1 72 ? 21.383 -10.801 -9.881 1.00 37.22 72 SER A C 1
ATOM 576 O O . SER A 1 72 ? 21.390 -10.240 -8.788 1.00 37.22 72 SER A O 1
ATOM 578 N N . SER A 1 73 ? 21.846 -12.041 -10.055 1.00 39.12 73 SER A N 1
ATOM 579 C CA . SER A 1 73 ? 22.827 -12.607 -9.130 1.00 39.12 73 SER A CA 1
ATOM 580 C C . SER A 1 73 ? 24.160 -11.926 -9.413 1.00 39.12 73 SER A C 1
ATOM 582 O O . SER A 1 73 ? 24.629 -11.964 -10.553 1.00 39.12 73 SER A O 1
ATOM 584 N N . MET A 1 74 ? 24.741 -11.309 -8.396 1.00 37.81 74 MET A N 1
ATOM 585 C CA . MET A 1 74 ? 26.154 -10.961 -8.362 1.00 37.81 74 MET A CA 1
ATOM 586 C C . MET A 1 74 ? 26.757 -11.650 -7.146 1.00 37.81 74 MET A C 1
ATOM 588 O O . MET A 1 74 ? 26.036 -11.717 -6.122 1.00 37.81 74 MET A O 1
#

Foldseek 3Di:
DDVPKDWDDKDWDWDDPDPPDIFTFMWTDIPFKIKTAGPVCVVPVPRIDIDTPVNDPDDDDDDPPPPDPPPPDD

Organism: NCBI:txid2115968

Secondary structure (DSSP, 8-state):
--TT--EEEEEEEEEESSSS-EEEEEEEEESSEEEEEEGGGGT-TT-EEEEEGGG----------S--------